Protein AF-A0A497NLA2-F1 (afdb_monomer)

Foldseek 3Di:
DPPPDDPDDDDCVPPDPDDVLLVLLVCLCVQQDCDPCVVDPVVVVSVVVVVVCCVVPPDDVVVSLVSNLVVLVVLLVVLVVVNPRRVALSNNVSSQVSNCVSPVDHDDDDPVSD

Sequence (114 aa):
MKDSEISSVVDWSCFLKGDPTYDIAQLIGKVVAPSLFPKINRVNLFNRYYDYYQRECPIDPVRVEYYEAFRCLWALLEGTEDHLAWGLPETMRRLSEHFEKITSVRLALPKAIM

Secondary structure (DSSP, 8-state):
--TT-------GGG---S-THHHHTTTHHHHH-SSSSTTS-HHHHHHHHHHHHHHHS---HHHHHHHHHHHHHHHHHHHHTT-TTT-SHHHHHHHHHHHHHHHSPPP---GGG-

Radius of gyration: 15.81 Å; Cα contacts (8 Å, |Δi|>4): 95; chains: 1; bounding box: 33×38×42 Å

Solvent-accessible surface area (backbone atoms only — not comparable to full-atom values): 6950 Å² total; per-residue (Å²): 129,69,100,81,67,88,87,74,88,77,83,67,88,81,68,75,94,73,66,69,52,58,67,68,19,57,56,56,57,62,64,62,47,67,77,89,47,69,89,55,64,49,58,61,50,52,50,56,49,49,61,52,46,43,74,79,48,82,69,63,66,70,53,32,54,51,35,32,35,51,50,28,53,50,42,45,54,43,17,76,70,65,32,86,91,28,44,44,40,71,36,39,51,42,34,46,54,52,28,21,70,74,67,75,50,82,75,85,76,61,76,94,50,110

pLDDT: mean 82.34, std 10.98, range [50.12, 95.5]

Structure (mmCIF, N/CA/C/O backbone):
data_AF-A0A497NLA2-F1
#
_entry.id   AF-A0A497NLA2-F1
#
loop_
_atom_site.group_PDB
_atom_site.id
_atom_site.type_symbol
_atom_site.label_atom_id
_atom_site.label_alt_id
_atom_site.label_comp_id
_atom_site.label_asym_id
_atom_site.label_entity_id
_atom_site.label_seq_id
_atom_site.pdbx_PDB_ins_code
_atom_site.Cartn_x
_atom_site.Cartn_y
_atom_site.Cartn_z
_atom_site.occupancy
_atom_site.B_iso_or_equiv
_atom_site.auth_seq_id
_atom_site.auth_comp_id
_atom_site.auth_asym_id
_atom_site.auth_atom_id
_atom_site.pdbx_PDB_model_num
ATOM 1 N N . MET A 1 1 ? -16.058 25.290 20.480 1.00 50.62 1 MET A N 1
ATOM 2 C CA . MET A 1 1 ? -15.129 24.187 20.160 1.00 50.62 1 MET A CA 1
ATOM 3 C C . MET A 1 1 ? -13.803 24.542 20.798 1.00 50.62 1 MET A C 1
ATOM 5 O O . MET A 1 1 ? -13.459 25.715 20.762 1.00 50.62 1 MET A O 1
ATOM 9 N N . LYS A 1 2 ? -13.107 23.603 21.444 1.00 50.12 2 LYS A N 1
ATOM 10 C CA . LYS A 1 2 ? -11.698 23.845 21.784 1.00 50.12 2 LYS A CA 1
ATOM 11 C C . LYS A 1 2 ? -10.926 23.890 20.466 1.00 50.12 2 LYS A C 1
ATOM 13 O O . LYS A 1 2 ? -11.190 23.050 19.610 1.00 50.12 2 LYS A O 1
ATOM 18 N N . ASP A 1 3 ? -10.004 24.834 20.308 1.00 61.75 3 ASP A N 1
ATOM 19 C CA . ASP A 1 3 ? -9.293 25.163 19.055 1.00 61.75 3 ASP A CA 1
ATOM 20 C C . ASP A 1 3 ? -8.367 24.047 18.505 1.00 61.75 3 ASP A C 1
ATOM 22 O O . ASP A 1 3 ? -7.378 24.310 17.827 1.00 61.75 3 ASP A O 1
ATOM 26 N N . SER A 1 4 ? -8.608 22.777 18.832 1.00 75.25 4 SER A N 1
ATOM 27 C CA . SER A 1 4 ? -7.733 21.649 18.484 1.00 75.25 4 SER A CA 1
ATOM 28 C C . SER A 1 4 ? -8.477 20.334 18.226 1.00 75.25 4 SER A C 1
ATOM 30 O O . SER A 1 4 ? -7.832 19.311 18.011 1.00 75.25 4 SER A O 1
ATOM 32 N N . GLU A 1 5 ? -9.812 20.331 18.239 1.00 83.88 5 GLU A N 1
ATOM 33 C CA . GLU A 1 5 ? -10.607 19.154 17.871 1.00 83.88 5 GLU A CA 1
ATOM 34 C C . GLU A 1 5 ? -10.936 19.175 16.375 1.00 83.88 5 GLU A C 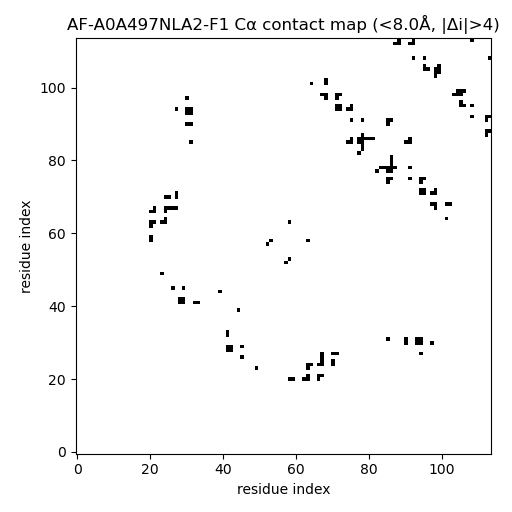1
ATOM 36 O O . GLU A 1 5 ? -11.433 20.171 15.847 1.00 83.88 5 GLU A O 1
ATOM 41 N N . ILE A 1 6 ? -10.678 18.058 15.689 1.00 82.00 6 ILE A N 1
ATOM 42 C CA . ILE A 1 6 ? -11.153 17.856 14.318 1.00 82.00 6 ILE A CA 1
ATOM 43 C C . ILE A 1 6 ? -12.671 17.678 14.385 1.00 82.00 6 ILE A C 1
ATOM 45 O O . ILE A 1 6 ? -13.159 16.702 14.947 1.00 82.00 6 ILE A O 1
ATOM 49 N N . SER A 1 7 ? -13.417 18.628 13.823 1.00 84.25 7 SER A N 1
ATOM 50 C CA . SER A 1 7 ? -14.885 18.639 13.870 1.00 84.25 7 SER A CA 1
ATOM 51 C C . SER A 1 7 ? -15.542 18.009 12.641 1.00 84.25 7 SER A C 1
ATOM 53 O O . SER A 1 7 ? -16.696 17.594 12.709 1.00 84.25 7 SER A O 1
ATOM 55 N N . SER A 1 8 ? -14.832 17.948 11.511 1.00 82.12 8 SER A N 1
ATOM 56 C CA . SER A 1 8 ? -15.327 17.355 10.268 1.00 82.12 8 SER A CA 1
ATOM 57 C C . SER A 1 8 ? -14.190 17.036 9.297 1.00 82.12 8 SER A C 1
ATOM 59 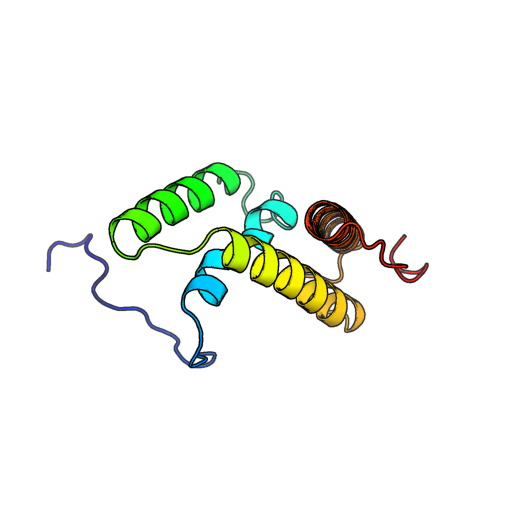O O . SER A 1 8 ? -13.100 17.603 9.386 1.00 82.12 8 SER A O 1
ATOM 61 N N . VAL A 1 9 ? -14.473 16.134 8.359 1.00 85.06 9 VAL A N 1
ATOM 62 C CA . VAL A 1 9 ? -13.666 15.912 7.156 1.00 85.06 9 VAL A CA 1
ATOM 63 C C . VAL A 1 9 ? -14.331 16.683 6.016 1.00 85.06 9 VAL A C 1
ATOM 65 O O . VAL A 1 9 ? -15.553 16.625 5.862 1.00 85.06 9 VAL A O 1
ATOM 68 N N . VAL A 1 10 ? -13.541 17.427 5.246 1.00 88.62 10 VAL A N 1
ATOM 69 C CA . VAL A 1 10 ? -13.985 18.206 4.078 1.00 88.62 10 VAL A CA 1
ATOM 70 C C . VAL A 1 10 ? -13.400 17.606 2.796 1.00 88.62 10 VAL A C 1
ATOM 72 O O . VAL A 1 10 ? -12.587 16.693 2.872 1.00 88.62 10 VAL A O 1
ATOM 75 N N . ASP A 1 11 ? -13.806 18.128 1.636 1.00 85.69 11 ASP A N 1
ATOM 76 C CA . ASP A 1 11 ? -13.374 17.651 0.311 1.00 85.69 11 ASP A CA 1
ATOM 77 C C . ASP A 1 11 ? -13.777 16.196 0.001 1.00 85.69 11 ASP A C 1
ATOM 79 O O . ASP A 1 11 ? -12.975 15.317 -0.298 1.00 85.69 11 ASP A O 1
ATOM 83 N N . TRP A 1 12 ? -15.087 15.950 0.039 1.00 87.06 12 TRP A N 1
ATOM 84 C CA . TRP A 1 12 ? -15.690 14.668 -0.341 1.00 87.06 12 TRP A CA 1
ATOM 85 C C . TRP A 1 12 ? -15.807 14.483 -1.862 1.00 87.06 12 TRP A C 1
ATOM 87 O O . TRP A 1 12 ? -16.512 13.587 -2.310 1.00 87.06 12 TRP A O 1
ATOM 97 N N . SER A 1 13 ? -15.159 15.318 -2.680 1.00 87.25 13 SER A N 1
ATOM 98 C CA . SER A 1 13 ? -15.296 15.277 -4.145 1.00 87.25 13 SER A CA 1
ATOM 99 C C . SER A 1 13 ? -14.883 13.925 -4.750 1.00 87.25 13 SER A C 1
ATOM 101 O O . SER A 1 13 ? -15.456 13.495 -5.749 1.00 87.25 13 SER A O 1
ATOM 103 N N . CYS A 1 14 ? -13.970 13.219 -4.081 1.00 79.81 14 CYS A N 1
ATOM 104 C CA . CYS A 1 14 ? -13.468 11.900 -4.464 1.00 79.81 14 CYS A CA 1
ATOM 105 C C . CYS A 1 14 ? -13.947 10.772 -3.532 1.00 79.81 14 CYS A C 1
ATOM 107 O O . CYS A 1 14 ? -13.268 9.751 -3.401 1.00 79.81 14 CYS A O 1
ATOM 109 N N . PHE A 1 15 ? -15.080 10.939 -2.837 1.00 83.56 15 PHE A N 1
ATOM 110 C CA . PHE A 1 15 ? -15.548 9.903 -1.919 1.00 83.56 15 PHE A CA 1
ATOM 111 C C . PHE A 1 15 ? -15.999 8.641 -2.654 1.00 83.56 15 PHE A C 1
ATOM 113 O O . PHE A 1 15 ? -16.632 8.690 -3.707 1.00 83.56 15 PHE A O 1
ATOM 120 N N . LEU A 1 16 ? -15.732 7.494 -2.037 1.00 80.00 16 LEU A N 1
ATOM 121 C CA . LEU A 1 16 ? -16.221 6.201 -2.488 1.00 80.00 16 LEU A CA 1
ATOM 122 C C . LEU A 1 16 ? -16.930 5.516 -1.325 1.00 80.00 16 LEU A C 1
ATOM 124 O O . LEU A 1 16 ? -16.428 5.490 -0.202 1.00 80.00 16 LEU A O 1
ATOM 128 N N . LYS A 1 17 ? -18.099 4.932 -1.588 1.00 85.88 17 LYS A N 1
ATOM 129 C CA . LYS A 1 17 ? -18.725 4.012 -0.637 1.00 85.88 17 LYS A CA 1
ATOM 130 C C . LYS A 1 17 ? -18.013 2.664 -0.749 1.00 85.88 17 LYS A C 1
ATOM 132 O O . LYS A 1 17 ? -18.048 2.052 -1.813 1.00 85.88 17 LYS A O 1
ATOM 137 N N . GLY A 1 18 ? -17.393 2.193 0.328 1.00 84.19 18 GLY A N 1
ATOM 138 C CA . GLY A 1 18 ? -16.603 0.964 0.293 1.00 84.19 18 GLY A CA 1
ATOM 139 C C . GLY A 1 18 ? -16.240 0.425 1.671 1.00 84.19 18 GLY A C 1
ATOM 140 O O . GLY A 1 18 ? -16.731 0.909 2.691 1.00 84.19 18 GLY A O 1
ATOM 141 N N . ASP A 1 19 ? -15.393 -0.604 1.676 1.00 87.56 19 ASP A N 1
ATOM 142 C CA . ASP A 1 19 ? -14.795 -1.155 2.893 1.00 87.56 19 ASP A CA 1
ATOM 143 C C . ASP A 1 19 ? -13.871 -0.099 3.528 1.00 87.56 19 ASP A C 1
ATOM 145 O O . ASP A 1 19 ? -12.939 0.349 2.857 1.00 87.56 19 ASP A O 1
ATOM 149 N N . PRO A 1 20 ? -14.073 0.299 4.797 1.00 86.81 20 PRO A N 1
ATOM 150 C CA . PRO A 1 20 ? -13.210 1.275 5.466 1.00 86.81 20 PRO A CA 1
ATOM 151 C C . PRO A 1 20 ? -11.729 0.873 5.491 1.00 86.81 20 PRO A C 1
ATOM 153 O O . PRO A 1 20 ? -10.848 1.731 5.455 1.00 86.81 20 PRO A O 1
ATOM 156 N N . THR A 1 21 ? -11.439 -0.432 5.467 1.00 88.06 21 THR A N 1
ATOM 157 C CA . THR A 1 21 ? -10.074 -0.969 5.367 1.00 88.06 21 THR A CA 1
ATOM 158 C C . THR A 1 21 ? -9.352 -0.435 4.128 1.00 88.06 21 THR A C 1
ATOM 160 O O . THR A 1 21 ? -8.151 -0.196 4.183 1.00 88.06 21 THR A O 1
ATOM 163 N N . TYR A 1 22 ? -10.065 -0.191 3.022 1.00 86.94 22 TYR A N 1
ATOM 164 C CA . TYR A 1 22 ? -9.486 0.356 1.791 1.00 86.94 22 TYR A CA 1
ATOM 165 C C . TYR A 1 22 ? -8.875 1.752 1.981 1.00 86.94 22 TYR A C 1
ATOM 167 O O . TYR A 1 22 ? -7.906 2.111 1.303 1.00 86.94 22 TYR A O 1
ATOM 175 N N . ASP A 1 23 ? -9.442 2.545 2.891 1.00 82.56 23 ASP A N 1
ATOM 176 C CA . ASP A 1 23 ? -8.947 3.884 3.202 1.00 82.56 23 ASP A CA 1
ATOM 177 C C . ASP A 1 23 ? -7.744 3.830 4.156 1.00 82.56 23 ASP A C 1
ATOM 179 O O . ASP A 1 23 ? -6.754 4.537 3.985 1.00 82.56 23 ASP A O 1
ATOM 183 N N . ILE A 1 24 ? -7.763 2.891 5.102 1.00 82.12 24 ILE A N 1
ATOM 184 C CA . ILE A 1 24 ? -6.648 2.662 6.031 1.00 82.12 24 ILE A CA 1
ATOM 185 C C . ILE A 1 24 ? -5.454 1.986 5.348 1.00 82.12 24 ILE A C 1
ATOM 187 O O . ILE A 1 24 ? -4.301 2.249 5.694 1.00 82.12 24 ILE A O 1
ATOM 191 N N . ALA A 1 25 ? -5.710 1.185 4.315 1.00 78.12 25 ALA A N 1
ATOM 192 C CA . ALA A 1 25 ? -4.697 0.543 3.486 1.00 78.12 25 ALA A CA 1
ATOM 193 C C . ALA A 1 25 ? -3.946 1.513 2.552 1.00 78.12 25 ALA A C 1
ATOM 195 O O . ALA A 1 25 ? -3.136 1.081 1.733 1.00 78.12 25 ALA A O 1
ATOM 196 N N . GLN A 1 26 ? -4.105 2.834 2.713 1.00 69.56 26 GLN A N 1
ATOM 197 C CA . GLN A 1 26 ? -3.252 3.862 2.092 1.00 69.56 26 GLN A CA 1
ATOM 198 C C . GLN A 1 26 ? -1.786 3.863 2.598 1.00 69.56 26 GLN A C 1
ATOM 200 O O . GLN A 1 26 ? -1.041 4.838 2.454 1.00 69.56 26 GLN A O 1
ATOM 205 N N . LEU A 1 27 ? -1.318 2.732 3.129 1.00 64.25 27 LEU A N 1
ATOM 206 C CA . LEU A 1 27 ? 0.054 2.479 3.554 1.00 64.25 27 LEU A CA 1
ATOM 207 C C . LEU A 1 27 ? 1.077 2.553 2.412 1.00 64.25 27 LEU A C 1
ATOM 209 O O . LEU A 1 27 ? 2.270 2.640 2.698 1.00 64.25 27 LEU A O 1
ATOM 213 N N . ILE A 1 28 ? 0.645 2.675 1.149 1.00 64.12 28 ILE A N 1
ATOM 214 C CA . ILE A 1 28 ? 1.505 3.097 0.029 1.00 64.12 28 ILE A CA 1
ATOM 215 C C . ILE A 1 28 ? 2.319 4.356 0.363 1.00 64.12 28 ILE A C 1
ATOM 217 O O . ILE A 1 28 ? 3.459 4.489 -0.078 1.00 64.12 28 ILE A O 1
ATOM 221 N N . GLY A 1 29 ? 1.807 5.244 1.227 1.00 64.62 29 GLY A N 1
ATOM 222 C CA . GLY A 1 29 ? 2.539 6.410 1.725 1.00 64.62 29 GLY A CA 1
ATOM 223 C C . GLY A 1 29 ? 3.839 6.076 2.475 1.00 64.62 29 GLY A C 1
ATOM 224 O O . GLY A 1 29 ? 4.717 6.939 2.563 1.00 64.62 29 GLY A O 1
ATOM 225 N N . LYS A 1 30 ? 3.992 4.841 2.982 1.00 66.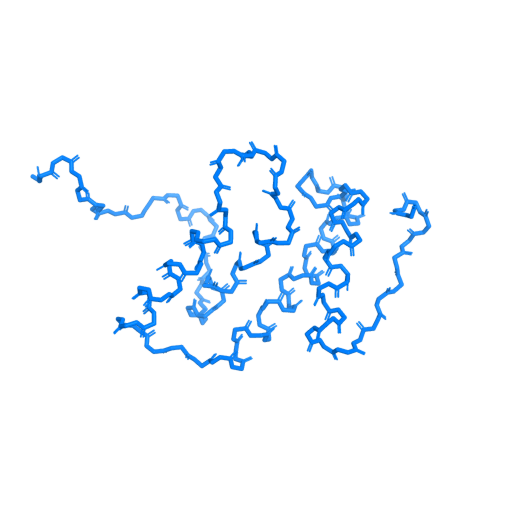38 30 LYS A N 1
ATOM 226 C CA . LYS A 1 30 ? 5.242 4.289 3.540 1.00 66.38 30 LYS A CA 1
ATOM 227 C C . LYS A 1 30 ? 6.268 3.959 2.451 1.00 66.38 30 LYS A C 1
ATOM 229 O O . LYS A 1 30 ? 7.465 4.045 2.706 1.00 66.38 30 LYS A O 1
ATOM 234 N N . VAL A 1 31 ? 5.801 3.602 1.257 1.00 70.00 31 VAL A N 1
ATOM 235 C CA . VAL A 1 31 ? 6.609 3.115 0.130 1.00 70.00 31 VAL A CA 1
ATOM 236 C C . VAL A 1 31 ? 7.107 4.277 -0.738 1.00 70.00 31 VAL A C 1
ATOM 238 O O . VAL A 1 31 ? 8.280 4.338 -1.108 1.00 70.00 31 VAL A O 1
ATOM 241 N N . VAL A 1 32 ? 6.231 5.241 -1.027 1.00 65.50 32 VAL A N 1
ATOM 242 C CA . VAL A 1 32 ? 6.437 6.214 -2.115 1.00 65.50 32 VAL A CA 1
ATOM 243 C C . VAL A 1 32 ? 7.000 7.579 -1.714 1.00 65.50 32 VAL A C 1
ATOM 245 O O . VAL A 1 32 ? 7.433 8.320 -2.589 1.00 65.50 32 VAL A O 1
ATOM 248 N N . ALA A 1 33 ? 7.027 7.955 -0.428 1.00 63.31 33 ALA A N 1
ATOM 249 C CA . ALA A 1 33 ? 7.168 9.381 -0.088 1.00 63.31 33 ALA A CA 1
ATOM 250 C C . ALA A 1 33 ? 8.115 9.773 1.068 1.00 63.31 33 ALA A C 1
ATOM 252 O O . ALA A 1 33 ? 7.711 10.554 1.931 1.00 63.31 33 ALA A O 1
ATOM 253 N N . PRO A 1 34 ? 9.399 9.372 1.091 1.00 56.25 34 PRO A N 1
ATOM 254 C CA . PRO A 1 34 ? 10.362 10.039 1.968 1.00 56.25 34 PRO A CA 1
ATOM 255 C C . PRO A 1 34 ? 10.756 11.456 1.491 1.00 56.25 34 PRO A C 1
ATOM 257 O O . PRO A 1 34 ? 11.213 12.250 2.305 1.00 56.25 34 PRO A O 1
ATOM 260 N N . SER A 1 35 ? 10.577 11.814 0.210 1.00 54.97 35 SER A N 1
ATOM 261 C CA . SER A 1 35 ? 11.177 13.029 -0.381 1.00 54.97 35 SER A CA 1
ATOM 262 C C . SER A 1 35 ? 10.345 14.314 -0.280 1.00 54.97 35 SER A C 1
ATOM 264 O O . SER A 1 35 ? 10.926 15.385 -0.134 1.00 54.97 35 SER A O 1
ATOM 266 N N . LEU A 1 36 ? 9.009 14.246 -0.330 1.00 54.34 36 LEU A N 1
ATOM 267 C CA . LEU A 1 36 ? 8.157 15.452 -0.320 1.00 54.34 36 LEU A CA 1
ATOM 268 C C . LEU A 1 36 ? 8.090 16.127 1.059 1.00 54.34 36 LEU A C 1
ATOM 270 O O . LEU A 1 36 ? 7.929 17.339 1.158 1.00 54.34 36 LEU A O 1
ATOM 274 N N . PHE A 1 37 ? 8.224 15.344 2.132 1.00 65.81 37 PHE A N 1
ATOM 275 C CA . PHE A 1 37 ? 8.191 15.838 3.510 1.00 65.81 37 PHE A CA 1
ATOM 276 C C . PHE A 1 37 ? 9.231 15.093 4.355 1.00 65.81 37 PHE A C 1
ATOM 278 O O . PHE A 1 37 ? 8.865 14.308 5.231 1.00 65.81 37 PHE A O 1
ATOM 285 N N . PRO A 1 38 ? 10.532 15.332 4.119 1.00 67.19 38 PRO A N 1
ATOM 286 C CA . PRO A 1 38 ? 11.615 14.535 4.703 1.00 67.19 38 PRO A CA 1
ATOM 287 C C . PRO A 1 38 ? 11.705 14.658 6.230 1.00 67.19 38 PRO A C 1
ATOM 289 O O . PRO A 1 38 ? 12.299 13.816 6.893 1.00 67.19 38 PRO A O 1
ATOM 292 N N . LYS A 1 39 ? 11.089 15.698 6.807 1.00 78.00 39 LYS A N 1
ATOM 293 C CA . LYS A 1 39 ? 11.016 15.912 8.259 1.00 78.00 39 LYS A CA 1
ATOM 294 C C . LYS A 1 39 ? 9.931 15.075 8.944 1.00 78.00 39 LYS A C 1
ATOM 296 O O . LYS A 1 39 ? 9.908 15.008 10.169 1.00 78.00 39 LYS A O 1
ATOM 301 N N . ILE A 1 40 ? 9.019 14.467 8.183 1.00 77.06 40 ILE A N 1
ATOM 302 C CA . ILE A 1 40 ? 7.927 13.659 8.728 1.00 77.06 40 ILE A CA 1
ATOM 303 C C . ILE A 1 40 ? 8.332 12.190 8.659 1.00 77.06 40 ILE A C 1
ATOM 305 O O . ILE A 1 40 ? 8.487 11.625 7.577 1.00 77.06 40 ILE A O 1
ATOM 309 N N . ASN A 1 41 ? 8.431 11.537 9.819 1.00 81.56 41 ASN A N 1
ATOM 310 C CA . ASN A 1 41 ? 8.532 10.081 9.873 1.00 81.56 41 ASN A CA 1
ATOM 311 C C . ASN A 1 41 ? 7.167 9.469 9.516 1.00 81.56 41 ASN A C 1
ATOM 313 O O . ASN A 1 41 ? 6.342 9.190 10.388 1.00 81.56 41 ASN A O 1
ATOM 317 N N . ARG A 1 42 ? 6.923 9.301 8.213 1.00 77.25 42 ARG A N 1
ATOM 318 C CA . ARG A 1 42 ? 5.654 8.796 7.675 1.00 77.25 42 ARG A CA 1
ATOM 319 C C . ARG A 1 42 ? 5.335 7.394 8.157 1.00 77.25 42 ARG A C 1
ATOM 321 O O . ARG A 1 42 ? 4.192 7.133 8.501 1.00 77.25 42 ARG A O 1
ATOM 328 N N . VAL A 1 43 ? 6.335 6.516 8.232 1.00 79.88 43 VAL A N 1
ATOM 329 C CA . VAL A 1 43 ? 6.143 5.147 8.728 1.00 79.88 43 VAL A CA 1
ATOM 330 C C . VAL A 1 43 ? 5.570 5.177 10.141 1.00 79.88 43 VAL A C 1
ATOM 332 O O . VAL A 1 43 ? 4.549 4.543 10.396 1.00 79.88 43 VAL A O 1
ATOM 335 N N . ASN A 1 44 ? 6.163 5.979 11.029 1.00 83.81 44 ASN A N 1
ATOM 336 C CA . ASN A 1 44 ? 5.660 6.143 12.388 1.00 83.81 44 ASN A CA 1
ATOM 337 C C . ASN A 1 44 ? 4.271 6.801 12.422 1.00 83.81 44 ASN A C 1
ATOM 339 O O . ASN A 1 44 ? 3.417 6.374 13.189 1.00 83.81 44 ASN A O 1
ATOM 343 N N . LEU A 1 45 ? 4.021 7.817 11.589 1.00 83.88 45 LEU A N 1
ATOM 344 C CA . LEU A 1 45 ? 2.712 8.472 11.513 1.00 83.88 45 LEU A CA 1
ATOM 345 C C . LEU A 1 45 ? 1.606 7.487 11.109 1.00 83.88 45 LEU A C 1
ATOM 347 O O . LEU A 1 45 ? 0.589 7.405 11.793 1.00 83.88 45 LEU A O 1
ATOM 351 N N . PHE A 1 46 ? 1.824 6.711 10.046 1.00 83.12 46 PHE A N 1
ATOM 352 C CA . PHE A 1 46 ? 0.867 5.711 9.580 1.00 83.12 46 PHE A CA 1
ATOM 353 C C . PHE A 1 46 ? 0.672 4.584 10.592 1.00 83.12 46 PHE A C 1
ATOM 355 O O . PHE A 1 46 ? -0.460 4.168 10.798 1.00 83.12 46 PHE A O 1
ATOM 362 N N . ASN A 1 47 ? 1.736 4.120 11.256 1.00 84.75 47 ASN A N 1
ATOM 363 C CA . ASN A 1 47 ? 1.607 3.114 12.314 1.00 84.75 47 ASN A CA 1
ATOM 364 C C . ASN A 1 47 ? 0.770 3.646 13.484 1.00 84.75 47 ASN A C 1
ATOM 366 O O . ASN A 1 47 ? -0.176 2.993 13.898 1.00 84.75 47 ASN A O 1
ATOM 370 N N . ARG A 1 48 ? 1.039 4.872 13.956 1.00 88.25 48 ARG A N 1
ATOM 371 C CA . ARG A 1 48 ? 0.242 5.497 15.025 1.00 88.25 48 ARG A CA 1
ATOM 372 C C . ARG A 1 48 ? -1.221 5.681 14.635 1.00 88.25 48 ARG A C 1
ATOM 374 O O . ARG A 1 48 ? -2.095 5.515 15.480 1.00 88.25 48 ARG A O 1
ATOM 381 N N . TYR A 1 49 ? -1.480 6.057 13.384 1.00 86.81 49 TYR A N 1
ATOM 382 C CA . TYR A 1 49 ? -2.837 6.205 12.873 1.00 86.81 49 TYR A CA 1
ATOM 383 C C . TYR A 1 49 ? -3.560 4.854 12.791 1.00 86.81 49 TYR A C 1
ATOM 385 O O . TYR A 1 49 ? -4.677 4.741 13.285 1.00 86.81 49 TYR A O 1
ATOM 393 N N . TYR A 1 50 ? -2.897 3.827 12.255 1.00 85.94 50 TYR A N 1
ATOM 394 C CA . TYR A 1 50 ? -3.411 2.459 12.199 1.00 85.94 50 TYR A CA 1
ATOM 395 C C . TYR A 1 50 ? -3.740 1.918 13.598 1.00 85.94 50 TYR A C 1
ATOM 397 O O . TYR A 1 50 ? -4.858 1.465 13.832 1.00 85.94 50 TYR A O 1
ATOM 405 N N . ASP A 1 51 ? -2.815 2.061 14.552 1.00 88.62 51 ASP A N 1
ATOM 406 C CA . ASP A 1 51 ? -3.000 1.620 15.939 1.00 88.62 51 ASP A CA 1
ATOM 407 C C . ASP A 1 51 ? -4.175 2.325 16.623 1.00 88.62 51 ASP A C 1
ATOM 409 O O . ASP A 1 51 ? -4.861 1.728 17.451 1.00 88.62 51 ASP A O 1
ATOM 413 N N . TYR A 1 52 ? -4.389 3.610 16.323 1.00 89.38 52 TYR A N 1
ATOM 414 C CA . TYR A 1 52 ? -5.527 4.357 16.847 1.00 89.38 52 TYR A CA 1
ATOM 415 C C . TYR A 1 52 ? -6.835 3.879 16.212 1.00 89.38 52 TYR A C 1
ATOM 417 O O . TYR A 1 52 ? -7.784 3.578 16.929 1.00 89.38 52 TYR A O 1
ATOM 425 N N . TYR A 1 53 ? -6.869 3.746 14.884 1.00 89.25 53 TYR A N 1
ATOM 426 C CA . TYR A 1 53 ? -8.063 3.313 14.166 1.00 89.25 53 TYR A CA 1
ATOM 427 C C . TYR A 1 53 ? -8.503 1.910 14.592 1.00 89.25 53 TYR A C 1
ATOM 429 O O . TYR A 1 53 ? -9.677 1.699 14.877 1.00 89.25 53 TYR A O 1
ATOM 437 N N . GLN A 1 54 ? -7.562 0.968 14.716 1.00 88.38 54 GLN A N 1
ATOM 438 C CA . GLN A 1 54 ? -7.855 -0.419 15.084 1.00 88.38 54 GLN A CA 1
ATOM 439 C C . GLN A 1 54 ? -8.494 -0.551 16.479 1.00 88.38 54 GLN A C 1
ATOM 441 O O . GLN A 1 54 ? -9.212 -1.519 16.733 1.00 88.38 54 GLN A O 1
ATOM 446 N N . ARG A 1 55 ? -8.258 0.408 17.387 1.00 90.50 55 ARG A N 1
ATOM 447 C CA . ARG A 1 55 ? -8.890 0.430 18.720 1.00 90.50 55 ARG A CA 1
ATOM 448 C C . ARG A 1 55 ? -10.373 0.776 18.658 1.00 90.50 55 ARG A C 1
ATOM 450 O O . ARG A 1 55 ? -11.141 0.242 19.449 1.00 90.50 55 ARG A O 1
ATOM 457 N N . GLU A 1 56 ? -10.754 1.650 17.734 1.00 89.81 56 GLU A N 1
ATOM 458 C CA . GLU A 1 56 ? -12.132 2.130 17.582 1.00 89.81 56 GLU A CA 1
ATOM 459 C C . GLU A 1 56 ? -12.932 1.266 16.597 1.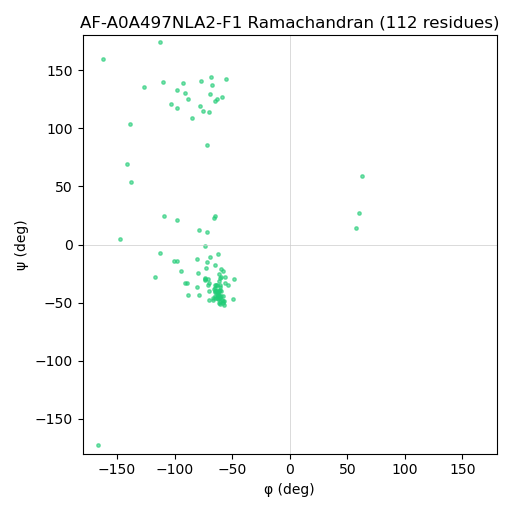00 89.81 56 GLU A C 1
ATOM 461 O O . GLU A 1 56 ? -14.132 1.056 16.758 1.00 89.81 56 GLU A O 1
ATOM 466 N N . CYS A 1 57 ? -12.265 0.737 15.571 1.00 86.88 57 CYS A N 1
ATOM 467 C CA . CYS A 1 57 ? -12.860 -0.084 14.530 1.00 86.88 57 CYS A CA 1
ATOM 468 C C . CYS A 1 57 ? -11.915 -1.250 14.203 1.00 86.88 57 CYS A C 1
ATOM 470 O O . CYS A 1 57 ? -10.896 -1.042 13.541 1.00 86.88 57 CYS A O 1
ATOM 472 N N . PRO A 1 58 ? -12.213 -2.478 14.671 1.00 86.69 58 PRO A N 1
ATOM 473 C CA . PRO A 1 58 ? -11.388 -3.642 14.382 1.00 86.69 58 PRO A CA 1
ATOM 474 C C . PRO A 1 58 ? -11.282 -3.888 12.876 1.00 86.69 58 PRO A C 1
ATOM 476 O O . PRO A 1 58 ? -12.292 -4.012 12.184 1.00 86.69 58 PRO A O 1
ATOM 479 N N . ILE A 1 59 ? -10.049 -3.995 12.388 1.00 86.69 59 ILE A N 1
ATOM 480 C CA . ILE A 1 59 ? -9.747 -4.271 10.985 1.00 86.69 59 ILE A CA 1
ATOM 481 C C . ILE A 1 59 ? -9.177 -5.683 10.856 1.00 86.69 59 ILE A C 1
ATOM 483 O O . ILE A 1 59 ? -8.357 -6.111 11.669 1.00 86.69 59 ILE A O 1
ATOM 487 N N . ASP A 1 60 ? -9.594 -6.387 9.805 1.00 88.62 60 ASP A N 1
ATOM 488 C CA . ASP A 1 60 ? -8.989 -7.650 9.391 1.00 88.62 60 ASP A CA 1
ATOM 489 C C . ASP A 1 60 ? -7.631 -7.393 8.702 1.00 88.62 60 ASP A C 1
ATOM 491 O O . ASP A 1 60 ? -7.606 -6.794 7.620 1.00 88.62 60 ASP A O 1
ATOM 495 N N . PRO A 1 61 ? -6.503 -7.848 9.279 1.00 85.19 61 PRO A N 1
ATOM 496 C CA . PRO A 1 61 ? -5.178 -7.626 8.702 1.00 85.19 61 PRO A CA 1
ATOM 497 C C . PRO A 1 61 ? -5.024 -8.233 7.301 1.00 85.19 61 PRO A C 1
ATOM 499 O O . PRO A 1 61 ? -4.310 -7.668 6.476 1.00 85.19 61 PRO A O 1
ATOM 502 N N . VAL A 1 62 ? -5.742 -9.316 6.981 1.00 89.50 62 VAL A N 1
ATOM 503 C CA . VAL A 1 62 ? -5.703 -9.933 5.643 1.00 89.50 62 VAL A CA 1
ATOM 504 C C . VAL A 1 62 ? -6.261 -8.973 4.591 1.00 89.50 62 VAL A C 1
ATOM 506 O O . VAL A 1 62 ? -5.740 -8.870 3.479 1.00 89.50 62 VAL A O 1
ATOM 509 N N . ARG A 1 63 ? -7.307 -8.215 4.939 1.00 90.44 63 ARG A N 1
ATOM 510 C CA . ARG A 1 63 ? -7.865 -7.196 4.040 1.00 90.44 63 ARG A CA 1
ATOM 511 C C . ARG A 1 63 ? -6.924 -6.013 3.871 1.00 90.44 63 ARG A C 1
ATOM 513 O O . ARG A 1 63 ? -6.900 -5.426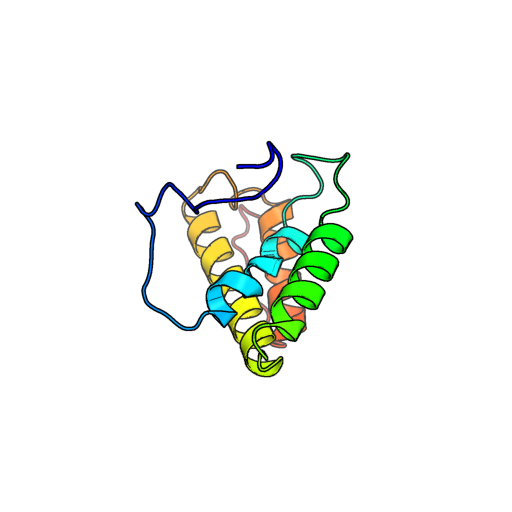 2.793 1.00 90.44 63 ARG A O 1
ATOM 520 N N . VAL A 1 64 ? -6.159 -5.663 4.907 1.00 89.06 64 VAL A N 1
ATOM 521 C CA . VAL A 1 64 ? -5.149 -4.598 4.821 1.00 89.06 64 VAL A CA 1
ATOM 522 C C . VAL A 1 64 ? -4.101 -4.968 3.781 1.00 89.06 64 VAL A C 1
ATOM 524 O O . VAL A 1 64 ? -3.871 -4.180 2.870 1.00 89.06 64 VAL A O 1
ATOM 527 N N . GLU A 1 65 ? -3.541 -6.177 3.857 1.00 89.50 65 GLU A N 1
ATOM 528 C CA . GLU A 1 65 ? -2.557 -6.669 2.883 1.00 89.50 65 GLU A CA 1
ATOM 529 C C . GLU A 1 65 ? -3.133 -6.704 1.461 1.00 89.50 65 GLU A C 1
ATOM 531 O O . GLU A 1 65 ? -2.499 -6.221 0.520 1.00 89.50 65 GLU A O 1
ATOM 536 N N . TYR A 1 66 ? -4.366 -7.199 1.302 1.00 92.38 66 TYR A N 1
ATOM 537 C CA . TYR A 1 66 ? -5.059 -7.199 0.013 1.00 92.38 66 TYR A CA 1
ATOM 538 C C . TYR A 1 66 ? -5.185 -5.788 -0.576 1.00 92.38 66 TYR A C 1
ATOM 540 O O . TYR A 1 66 ? -4.814 -5.556 -1.729 1.00 92.38 66 TYR A O 1
ATOM 548 N N . TYR A 1 67 ? -5.700 -4.830 0.200 1.00 92.38 67 TYR A N 1
ATOM 549 C CA . TYR A 1 67 ? -5.891 -3.470 -0.293 1.00 92.38 67 TYR A CA 1
ATOM 550 C C . TYR A 1 67 ? -4.567 -2.727 -0.476 1.00 92.38 67 TYR A C 1
ATOM 552 O O . TYR A 1 67 ? -4.469 -1.904 -1.380 1.00 92.38 67 TYR A O 1
ATOM 560 N N . GLU A 1 68 ? -3.536 -3.033 0.309 1.00 90.88 68 GLU A N 1
ATOM 561 C CA . GLU A 1 68 ? -2.195 -2.480 0.125 1.00 90.88 68 GLU A CA 1
ATOM 562 C C . GLU A 1 68 ? -1.590 -2.949 -1.208 1.00 90.88 68 GLU A C 1
ATOM 564 O O . GLU A 1 68 ? -1.129 -2.122 -1.998 1.00 90.88 68 GLU A O 1
ATOM 569 N N . ALA A 1 69 ? -1.697 -4.244 -1.527 1.00 92.12 69 ALA A N 1
ATOM 570 C CA . ALA A 1 69 ? -1.303 -4.774 -2.831 1.00 92.12 69 ALA A CA 1
ATOM 571 C C . ALA A 1 69 ? -2.127 -4.160 -3.975 1.00 92.12 69 ALA A C 1
ATOM 573 O O . ALA A 1 69 ? -1.566 -3.710 -4.976 1.00 92.12 69 ALA A O 1
ATOM 574 N N . PHE A 1 70 ? -3.451 -4.080 -3.821 1.00 92.44 70 PHE A N 1
ATOM 575 C CA . PHE A 1 70 ? -4.327 -3.457 -4.815 1.00 92.44 70 PHE A CA 1
ATOM 576 C C . PHE A 1 70 ? -3.944 -1.993 -5.075 1.00 92.44 70 PHE A C 1
ATOM 578 O O . PHE A 1 70 ? -3.851 -1.573 -6.226 1.00 92.44 70 PHE A O 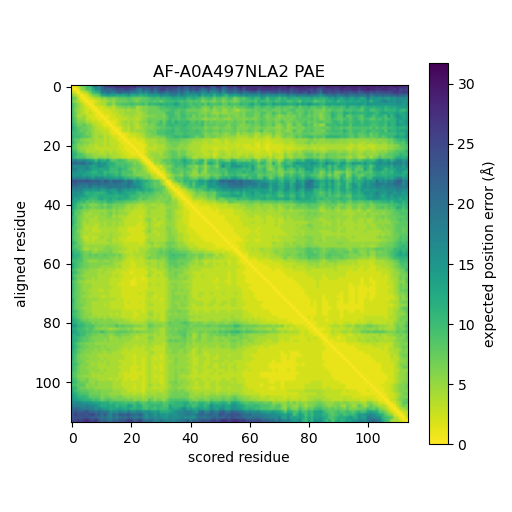1
ATOM 585 N N . ARG A 1 71 ? -3.664 -1.215 -4.024 1.00 90.06 71 ARG A N 1
ATOM 586 C CA . ARG A 1 71 ? -3.236 0.186 -4.139 1.00 90.06 71 ARG A CA 1
ATOM 587 C C . ARG A 1 71 ? -1.873 0.316 -4.809 1.00 90.06 71 ARG A C 1
ATOM 589 O O . ARG A 1 71 ? -1.696 1.236 -5.601 1.00 90.06 71 ARG A O 1
ATOM 596 N N . CYS A 1 72 ? -0.932 -0.589 -4.536 1.00 91.25 72 CYS A N 1
ATOM 597 C CA . CYS A 1 72 ? 0.335 -0.624 -5.263 1.00 91.25 72 CYS A CA 1
ATOM 598 C C . CYS A 1 72 ? 0.121 -0.859 -6.758 1.00 91.25 72 CYS A C 1
ATOM 600 O O . CYS A 1 72 ? 0.691 -0.133 -7.567 1.00 91.25 72 CYS A O 1
ATOM 602 N N . LEU A 1 73 ? -0.726 -1.824 -7.125 1.00 91.88 73 LEU A N 1
ATOM 603 C CA . LEU A 1 73 ? -1.048 -2.099 -8.524 1.00 91.88 73 LEU A CA 1
ATOM 604 C C . LEU A 1 73 ? -1.734 -0.902 -9.199 1.00 91.88 73 LEU A C 1
ATOM 606 O O . LEU A 1 73 ? -1.371 -0.540 -10.314 1.00 91.88 73 LEU A O 1
ATOM 610 N N . TRP A 1 74 ? -2.684 -0.264 -8.514 1.00 91.25 74 TRP A N 1
ATOM 611 C CA . TRP A 1 74 ? -3.378 0.917 -9.025 1.00 91.25 74 TRP A CA 1
ATOM 612 C C . TRP A 1 74 ? -2.424 2.098 -9.237 1.00 91.25 74 TRP A C 1
ATOM 614 O O . TRP A 1 74 ? -2.417 2.703 -10.302 1.00 91.25 74 TRP A O 1
ATOM 624 N N . ALA A 1 75 ? -1.551 2.380 -8.266 1.00 89.94 75 ALA A N 1
ATOM 625 C CA . ALA A 1 75 ? -0.547 3.434 -8.391 1.00 89.94 75 ALA A CA 1
ATOM 626 C C . ALA A 1 75 ? 0.467 3.139 -9.510 1.00 89.94 75 ALA A C 1
ATOM 628 O O . ALA A 1 75 ? 0.912 4.055 -10.193 1.00 89.94 75 ALA A O 1
ATOM 629 N N . LEU A 1 76 ? 0.824 1.868 -9.731 1.00 90.81 76 LEU A N 1
ATOM 630 C CA . LEU A 1 76 ? 1.651 1.471 -10.873 1.00 90.81 76 LEU A CA 1
ATOM 631 C C . LEU A 1 76 ? 0.946 1.751 -12.204 1.00 90.81 76 LEU A C 1
ATOM 633 O O . LEU A 1 76 ? 1.589 2.281 -13.106 1.00 90.81 76 LEU A O 1
ATOM 637 N N . LEU A 1 77 ? -0.351 1.441 -12.313 1.00 91.94 77 LEU A N 1
ATOM 638 C CA . LEU A 1 77 ? -1.156 1.745 -13.499 1.00 91.94 77 LEU A CA 1
ATOM 639 C C . LEU A 1 77 ? -1.196 3.257 -13.763 1.00 91.94 77 LEU A C 1
ATOM 641 O O . LEU A 1 77 ? -0.815 3.691 -14.845 1.00 91.94 77 LEU A O 1
ATOM 645 N N . GLU A 1 78 ? -1.540 4.062 -12.756 1.00 90.56 78 GLU A N 1
ATOM 646 C CA . GLU A 1 78 ? -1.529 5.528 -12.873 1.00 90.56 78 GLU A CA 1
ATOM 647 C C . GLU A 1 78 ? -0.121 6.062 -13.207 1.00 90.56 78 GLU A C 1
ATOM 649 O O . GLU A 1 78 ? 0.034 7.021 -13.960 1.00 90.56 78 GLU A O 1
ATOM 654 N N . GLY A 1 79 ? 0.934 5.424 -12.690 1.00 88.69 79 GLY A N 1
ATOM 655 C CA . GLY A 1 79 ? 2.319 5.748 -13.028 1.00 88.69 79 GLY A CA 1
ATOM 656 C C . GLY A 1 79 ? 2.655 5.509 -14.502 1.00 88.69 79 GLY A C 1
ATOM 657 O O . GLY A 1 79 ? 3.396 6.299 -15.079 1.00 88.69 79 GLY A O 1
ATOM 658 N N . THR A 1 80 ? 2.081 4.477 -15.135 1.00 88.75 80 THR A N 1
ATOM 659 C CA . THR A 1 80 ? 2.219 4.259 -16.590 1.00 88.75 80 THR A CA 1
ATOM 660 C C . THR A 1 80 ? 1.443 5.265 -17.440 1.00 88.75 80 THR A C 1
ATOM 662 O O . THR A 1 80 ? 1.716 5.384 -18.631 1.00 88.75 80 THR A O 1
ATOM 665 N N . GLU A 1 81 ? 0.513 6.001 -16.831 1.00 89.75 81 GLU A N 1
ATOM 666 C CA . GLU A 1 81 ? -0.264 7.086 -17.442 1.00 89.75 81 GLU A CA 1
ATOM 667 C C . GLU A 1 81 ? 0.333 8.473 -17.119 1.00 89.75 81 GLU A C 1
ATOM 669 O O . GLU A 1 81 ? -0.360 9.488 -17.172 1.00 89.75 81 GLU A O 1
ATOM 674 N N . ASP A 1 82 ? 1.621 8.523 -16.757 1.00 83.44 82 ASP A N 1
ATOM 675 C CA . ASP A 1 82 ? 2.372 9.741 -16.425 1.00 83.44 82 ASP A CA 1
ATOM 676 C C . ASP A 1 82 ? 1.804 10.541 -15.232 1.00 83.44 82 ASP A C 1
ATOM 678 O O . ASP A 1 82 ? 2.011 11.755 -15.109 1.00 83.44 82 ASP A O 1
ATOM 682 N N . HIS A 1 83 ? 1.117 9.879 -14.292 1.00 84.94 83 HIS A N 1
ATOM 683 C CA . HIS A 1 83 ? 0.629 10.552 -13.091 1.00 84.94 83 HIS A CA 1
ATOM 684 C C . HIS A 1 83 ? 1.794 11.086 -12.237 1.00 84.94 83 HIS A C 1
ATOM 686 O O . HIS A 1 83 ? 2.662 10.331 -11.791 1.00 84.94 83 HIS A O 1
ATOM 692 N N . LEU A 1 84 ? 1.779 12.389 -11.929 1.00 79.44 84 LEU A N 1
ATOM 693 C CA . LEU A 1 84 ? 2.898 13.116 -11.302 1.00 79.44 84 LEU A CA 1
ATOM 694 C C . LEU A 1 84 ? 3.421 12.495 -9.997 1.00 79.44 84 LEU A C 1
ATOM 696 O O . LEU A 1 84 ? 4.613 12.569 -9.707 1.00 79.44 84 LEU A O 1
ATOM 700 N N . ALA A 1 85 ? 2.536 11.906 -9.191 1.00 78.38 85 ALA A N 1
ATOM 701 C CA . ALA A 1 85 ? 2.917 11.301 -7.914 1.00 78.38 85 ALA A CA 1
ATOM 702 C C . ALA A 1 85 ? 3.544 9.904 -8.064 1.00 78.38 85 ALA A C 1
ATOM 704 O O . ALA A 1 85 ? 4.298 9.478 -7.187 1.00 78.38 85 ALA A O 1
ATOM 705 N N . TRP A 1 86 ? 3.232 9.194 -9.151 1.00 85.44 86 TRP A N 1
ATOM 706 C CA . TRP A 1 86 ? 3.498 7.760 -9.286 1.00 85.44 86 TRP A CA 1
ATOM 707 C C . TRP A 1 86 ? 4.474 7.422 -10.405 1.00 85.44 86 TRP A C 1
ATOM 709 O O . TRP A 1 86 ? 5.191 6.440 -10.271 1.00 85.44 86 TRP A O 1
ATOM 719 N N . GLY A 1 87 ? 4.556 8.244 -11.454 1.00 84.31 87 GLY A N 1
ATOM 720 C CA . GLY A 1 87 ? 5.360 7.989 -12.655 1.00 84.31 87 GLY A CA 1
ATOM 721 C C . GLY A 1 87 ? 6.873 8.154 -12.482 1.00 84.31 87 GLY A C 1
ATOM 722 O O . GLY A 1 87 ? 7.630 7.945 -13.425 1.00 84.31 87 GLY A O 1
ATOM 723 N N . LEU A 1 88 ? 7.358 8.529 -11.292 1.00 85.75 88 LEU A N 1
ATOM 724 C CA . LEU A 1 88 ? 8.799 8.595 -11.037 1.00 85.75 88 LEU A CA 1
ATOM 725 C C . LEU A 1 88 ? 9.396 7.172 -11.015 1.00 85.75 88 LEU A C 1
ATOM 727 O O . LEU A 1 88 ? 8.914 6.348 -10.234 1.00 85.75 88 LEU A O 1
ATOM 731 N N . PRO A 1 89 ? 10.487 6.888 -11.758 1.00 86.75 89 PRO A N 1
ATOM 732 C CA . PRO A 1 89 ? 11.080 5.547 -11.850 1.00 86.75 89 PRO A CA 1
ATOM 733 C C . PRO A 1 89 ? 11.328 4.867 -10.498 1.00 86.75 89 PRO A C 1
ATOM 735 O O . PRO A 1 89 ? 10.915 3.734 -10.261 1.00 86.75 89 PRO A O 1
ATOM 738 N N . GLU A 1 90 ? 11.927 5.598 -9.555 1.00 85.19 90 GLU A N 1
ATOM 739 C CA . GLU A 1 90 ? 12.211 5.092 -8.209 1.00 85.19 90 GLU A CA 1
ATOM 740 C C . GLU A 1 90 ? 10.931 4.786 -7.413 1.00 85.19 90 GLU A C 1
ATOM 742 O O . GLU A 1 90 ? 10.886 3.822 -6.648 1.00 85.19 90 GLU A O 1
ATOM 747 N N . THR A 1 91 ? 9.874 5.577 -7.606 1.00 85.75 91 THR A N 1
ATOM 748 C CA . THR A 1 91 ? 8.562 5.340 -6.992 1.00 85.75 91 THR A CA 1
ATOM 749 C C . THR A 1 91 ? 7.939 4.064 -7.553 1.00 85.75 91 THR A C 1
ATOM 751 O O . THR A 1 91 ? 7.521 3.203 -6.779 1.00 85.75 91 THR A O 1
ATOM 754 N N . MET A 1 92 ? 7.939 3.899 -8.878 1.00 87.94 92 MET A N 1
ATOM 755 C CA . MET A 1 92 ? 7.406 2.706 -9.542 1.00 87.94 92 MET A CA 1
ATOM 756 C C . MET A 1 92 ? 8.177 1.441 -9.155 1.00 87.94 92 MET A C 1
ATOM 758 O O . MET A 1 92 ? 7.568 0.414 -8.857 1.00 87.94 92 MET A O 1
ATOM 762 N N . ARG A 1 93 ? 9.510 1.518 -9.056 1.00 88.81 93 ARG A N 1
ATOM 763 C CA . ARG A 1 93 ? 10.345 0.409 -8.574 1.00 88.81 93 ARG A CA 1
ATOM 764 C C . ARG A 1 93 ? 9.940 -0.027 -7.165 1.00 88.81 93 ARG A C 1
ATOM 766 O O . ARG A 1 93 ? 9.673 -1.206 -6.944 1.00 88.81 93 ARG A O 1
ATOM 773 N N . ARG A 1 94 ? 9.826 0.9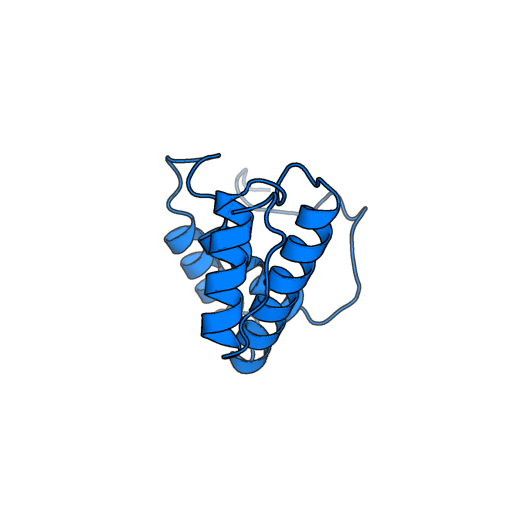16 -6.224 1.00 88.81 94 ARG A N 1
ATOM 774 C CA . ARG A 1 94 ? 9.435 0.619 -4.833 1.00 88.81 94 ARG A CA 1
ATOM 775 C C . ARG A 1 94 ? 8.021 0.060 -4.723 1.00 88.81 94 ARG A C 1
ATOM 777 O O . ARG A 1 94 ? 7.794 -0.852 -3.933 1.00 88.81 94 ARG A O 1
ATOM 784 N N . LEU A 1 95 ? 7.078 0.589 -5.505 1.00 90.19 95 LEU A N 1
ATOM 785 C CA . LEU A 1 95 ? 5.713 0.065 -5.570 1.00 90.19 95 LEU A CA 1
ATOM 786 C C . LEU A 1 95 ? 5.695 -1.383 -6.071 1.00 90.19 95 LEU A C 1
ATOM 788 O O . LEU A 1 95 ? 5.013 -2.214 -5.478 1.00 90.19 95 LEU A O 1
ATOM 792 N N . SER A 1 96 ? 6.475 -1.697 -7.109 1.00 92.25 96 SER A N 1
ATOM 793 C CA . SER A 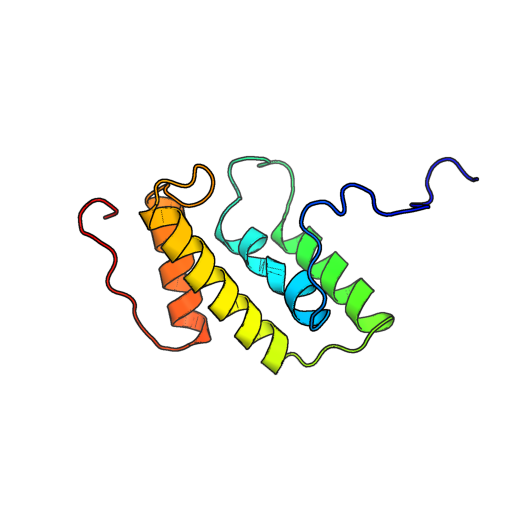1 96 ? 6.594 -3.059 -7.638 1.00 92.25 96 SER A CA 1
ATOM 794 C C . SER A 1 96 ? 7.232 -4.020 -6.634 1.00 92.25 96 SER A C 1
ATOM 796 O O . SER A 1 96 ? 6.731 -5.125 -6.453 1.00 92.25 96 SER A O 1
ATOM 798 N N . GLU A 1 97 ? 8.311 -3.613 -5.961 1.00 91.62 97 GLU A N 1
ATOM 799 C CA . GLU A 1 97 ? 8.976 -4.430 -4.933 1.00 91.62 97 GLU A CA 1
ATOM 800 C C . GLU A 1 97 ? 8.054 -4.709 -3.745 1.00 91.62 97 GLU A C 1
ATOM 802 O O . GLU A 1 97 ? 8.017 -5.820 -3.218 1.00 91.62 97 GLU A O 1
ATOM 807 N N . HIS A 1 98 ? 7.281 -3.706 -3.328 1.00 91.38 98 HIS A N 1
ATOM 808 C CA . HIS A 1 98 ? 6.333 -3.858 -2.232 1.00 91.38 98 HIS A CA 1
ATOM 809 C C . HIS A 1 98 ? 5.140 -4.736 -2.615 1.00 91.38 98 HIS A C 1
ATOM 811 O O . HIS A 1 98 ? 4.731 -5.592 -1.832 1.00 91.38 98 HIS A O 1
ATOM 817 N N . PHE A 1 99 ? 4.628 -4.589 -3.839 1.00 93.12 99 PHE A N 1
ATOM 818 C CA . PHE A 1 99 ? 3.603 -5.475 -4.383 1.00 93.12 99 PHE A CA 1
ATOM 819 C C . PHE A 1 99 ? 4.078 -6.932 -4.416 1.00 93.12 99 PHE A C 1
ATOM 821 O O . PHE A 1 99 ? 3.368 -7.821 -3.944 1.00 93.12 99 PHE A O 1
ATOM 828 N N . GLU A 1 100 ? 5.290 -7.180 -4.919 1.00 95.19 100 GLU A N 1
ATOM 829 C CA . GLU A 1 100 ? 5.893 -8.516 -4.955 1.00 95.19 100 GLU A CA 1
ATOM 830 C C . GLU A 1 100 ? 6.077 -9.076 -3.543 1.00 95.19 100 GLU A C 1
ATOM 832 O O . GLU A 1 100 ? 5.767 -10.237 -3.299 1.00 95.19 100 GLU A O 1
ATOM 837 N N . LYS A 1 101 ? 6.494 -8.251 -2.578 1.00 93.06 101 LYS A N 1
ATOM 838 C CA . LYS A 1 101 ? 6.632 -8.671 -1.179 1.00 93.06 101 LYS A CA 1
ATOM 839 C C . LYS A 1 101 ? 5.312 -9.158 -0.570 1.00 93.06 101 LYS A C 1
ATOM 841 O O . LYS A 1 101 ? 5.334 -10.115 0.199 1.00 93.06 101 LYS A O 1
ATOM 846 N N . ILE A 1 102 ? 4.191 -8.502 -0.875 1.00 92.75 102 ILE A N 1
ATOM 847 C CA . ILE A 1 102 ? 2.875 -8.875 -0.330 1.00 92.75 102 ILE A CA 1
ATOM 848 C C . ILE A 1 102 ? 2.296 -10.084 -1.074 1.00 92.75 102 ILE A C 1
ATOM 850 O O . ILE A 1 102 ? 1.750 -10.996 -0.464 1.00 92.75 102 ILE A O 1
ATOM 854 N N . THR A 1 103 ? 2.407 -10.098 -2.401 1.00 94.56 103 THR A N 1
ATOM 855 C CA . THR A 1 103 ? 1.668 -11.046 -3.254 1.00 94.56 103 THR A CA 1
ATOM 856 C C . THR A 1 103 ? 2.497 -12.233 -3.729 1.00 94.56 103 THR A C 1
ATOM 858 O O . THR A 1 103 ? 1.943 -13.196 -4.251 1.00 94.56 103 THR A O 1
ATOM 861 N N . SER A 1 104 ? 3.823 -12.169 -3.591 1.00 95.50 1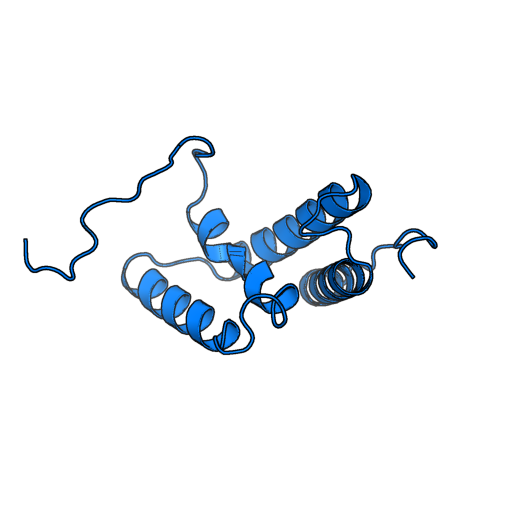04 SER A N 1
ATOM 862 C CA . SER A 1 104 ? 4.790 -13.044 -4.272 1.00 95.50 104 SER A CA 1
ATOM 863 C C . SER A 1 104 ? 4.701 -13.009 -5.807 1.00 95.50 104 SER A C 1
ATOM 865 O O . SER A 1 104 ? 5.260 -13.875 -6.480 1.00 95.50 104 SER A O 1
ATOM 867 N N . VAL A 1 105 ? 4.008 -12.020 -6.384 1.00 94.75 105 VAL A N 1
ATOM 868 C CA . VAL A 1 105 ? 3.864 -11.842 -7.832 1.00 94.75 105 VAL A CA 1
ATOM 869 C C . VAL A 1 105 ? 4.783 -10.724 -8.302 1.00 94.75 105 VAL A C 1
ATOM 871 O O . VAL A 1 105 ? 4.652 -9.572 -7.894 1.00 94.75 105 VAL A O 1
ATOM 874 N N . ARG A 1 106 ? 5.688 -11.060 -9.221 1.00 93.00 106 ARG A N 1
ATOM 875 C CA . ARG A 1 106 ? 6.594 -10.094 -9.839 1.00 93.00 106 ARG A CA 1
ATOM 876 C C . ARG A 1 106 ? 5.962 -9.458 -11.072 1.00 93.00 106 ARG A C 1
ATOM 878 O O . ARG A 1 106 ? 5.580 -10.157 -12.010 1.00 93.00 106 ARG A O 1
ATOM 885 N N . LEU A 1 107 ? 5.911 -8.129 -11.093 1.00 87.75 107 LEU A N 1
ATOM 886 C CA . LEU A 1 107 ? 5.439 -7.351 -12.237 1.00 87.75 107 LEU A CA 1
ATOM 887 C C . LEU A 1 107 ? 6.615 -6.964 -13.143 1.00 87.75 107 LEU A C 1
ATOM 889 O O . LEU A 1 107 ? 7.693 -6.599 -12.673 1.00 87.75 107 LEU A O 1
ATOM 893 N N . ALA A 1 108 ? 6.414 -7.042 -14.458 1.00 82.25 108 ALA A N 1
ATOM 894 C CA . ALA A 1 108 ? 7.381 -6.543 -15.428 1.00 82.25 108 ALA A CA 1
ATOM 895 C C . ALA A 1 108 ? 7.143 -5.042 -15.645 1.00 82.25 108 ALA A C 1
ATOM 897 O O . ALA A 1 108 ? 6.147 -4.657 -16.257 1.00 82.25 108 ALA A O 1
ATOM 898 N N . LEU A 1 109 ? 8.048 -4.196 -15.147 1.00 77.25 109 LEU A N 1
ATOM 899 C CA . LEU A 1 109 ? 7.987 -2.757 -15.406 1.00 77.25 109 LEU A CA 1
ATOM 900 C C . LEU A 1 109 ? 8.499 -2.441 -16.827 1.00 77.25 109 LEU A C 1
ATOM 902 O O . LEU A 1 109 ? 9.474 -3.054 -17.276 1.00 77.25 109 LEU A O 1
ATOM 906 N N . PRO A 1 110 ? 7.876 -1.493 -17.554 1.00 71.00 110 PRO A N 1
ATOM 907 C CA . PRO A 1 110 ? 8.376 -1.023 -18.843 1.00 71.00 110 PRO A CA 1
ATOM 908 C C . PRO A 1 110 ? 9.825 -0.527 -18.755 1.00 71.00 110 PRO A C 1
ATOM 910 O O . PRO A 1 110 ? 10.200 0.154 -17.807 1.00 71.00 110 PRO A O 1
ATOM 913 N N . LYS A 1 111 ? 10.638 -0.796 -19.786 1.00 64.38 111 LYS A N 1
ATOM 914 C CA . LYS A 1 111 ? 12.058 -0.381 -19.830 1.00 64.38 111 LYS A CA 1
ATOM 915 C C . LYS A 1 111 ? 12.284 1.128 -19.693 1.00 64.38 111 LYS A C 1
ATOM 917 O O . LYS A 1 111 ? 13.376 1.521 -19.320 1.00 64.38 111 LYS A O 1
ATOM 922 N N . ALA A 1 112 ? 11.285 1.955 -19.999 1.00 60.88 112 ALA A N 1
ATOM 923 C CA . ALA A 1 112 ? 11.351 3.408 -19.817 1.00 60.88 112 ALA A CA 1
ATOM 924 C C . ALA A 1 112 ? 11.357 3.841 -18.334 1.00 60.88 112 ALA A C 1
ATOM 926 O O . ALA A 1 112 ? 11.579 5.010 -18.041 1.00 60.88 112 ALA A O 1
ATOM 927 N N . ILE A 1 113 ? 11.087 2.900 -17.423 1.00 58.75 113 ILE A N 1
ATOM 928 C CA . ILE A 1 113 ? 10.905 3.093 -15.978 1.00 58.75 113 ILE A CA 1
ATOM 929 C C . ILE A 1 113 ? 12.061 2.429 -15.190 1.00 58.75 113 ILE A C 1
ATOM 931 O O . ILE A 1 113 ? 12.169 2.606 -13.979 1.00 58.75 113 ILE A O 1
ATOM 935 N N . MET A 1 114 ? 12.936 1.675 -15.872 1.00 52.16 114 MET A N 1
ATOM 936 C CA . MET A 1 114 ? 14.188 1.115 -15.334 1.00 52.16 114 MET A CA 1
ATOM 937 C C . MET A 1 114 ? 15.342 2.106 -15.462 1.00 52.16 114 MET A C 1
ATOM 939 O O . MET A 1 114 ? 16.163 2.141 -14.520 1.00 52.16 114 MET A O 1
#

Mean predicted aligned error: 6.61 Å